Protein AF-A8Q8H4-F1 (afdb_monomer_lite)

pLDDT: mean 84.86, std 14.29, range [40.97, 96.19]

Secondary structure (DSSP, 8-state):
-GGG-HHHHHHHHHHHHHHHHH-SS--HHHHHHHHHHHHHHHHHHGGGHHHHHHTS-HHHHHHHHHHH--

Sequence (70 aa):
MIHANPNGATAGFAYFCNAVVRWTKPSERLNNEFQKILYGFREMSGDKWESHKAQFPVIIRQRLEERYGL

Radius of gyration: 11.82 Å; chains: 1; bounding box: 32×20×29 Å

InterPro domains:
  IPR011989 Armadillo-like helical [G3DSA:1.25.10.10] (1-70)

Foldseek 3Di:
DCVVPVPVVLVVVLVVLVVLLPDPDDDPVVLVVSLVVVVVVCVVCDPCNVVSLVPHDPSSNVSCCVRRVD

Structure (mmCIF, N/CA/C/O backbone):
data_AF-A8Q8H4-F1
#
_entry.id   AF-A8Q8H4-F1
#
loop_
_atom_site.group_PDB
_atom_site.id
_atom_site.type_symbol
_atom_site.label_atom_id
_atom_site.label_alt_id
_atom_site.label_comp_id
_atom_site.label_asym_id
_atom_site.label_entity_id
_atom_site.label_seq_id
_atom_site.pdbx_PDB_ins_code
_atom_site.Cartn_x
_atom_site.Cartn_y
_atom_site.Cartn_z
_atom_site.occupancy
_atom_site.B_iso_or_equiv
_atom_site.auth_seq_id
_atom_site.auth_comp_id
_atom_site.auth_asym_id
_atom_site.auth_atom_id
_atom_site.pdbx_PDB_model_num
ATOM 1 N N . MET A 1 1 ? 19.442 4.176 0.232 1.00 44.03 1 MET A N 1
ATOM 2 C CA . MET A 1 1 ? 19.628 2.714 0.405 1.00 44.03 1 MET A CA 1
ATOM 3 C C . MET A 1 1 ? 18.828 1.857 -0.581 1.00 44.03 1 MET A C 1
ATOM 5 O O . MET A 1 1 ? 19.331 0.809 -0.949 1.00 44.03 1 MET A O 1
ATOM 9 N N . ILE A 1 2 ? 17.662 2.283 -1.089 1.00 40.97 2 ILE A N 1
ATOM 10 C CA . ILE A 1 2 ? 16.896 1.502 -2.091 1.00 40.97 2 ILE A CA 1
ATOM 11 C C . ILE A 1 2 ? 17.629 1.375 -3.447 1.00 40.97 2 ILE A C 1
ATOM 13 O O . ILE A 1 2 ? 17.549 0.332 -4.087 1.00 40.97 2 ILE A O 1
ATOM 17 N N . HIS A 1 3 ? 18.451 2.363 -3.829 1.00 43.56 3 HIS A N 1
ATOM 18 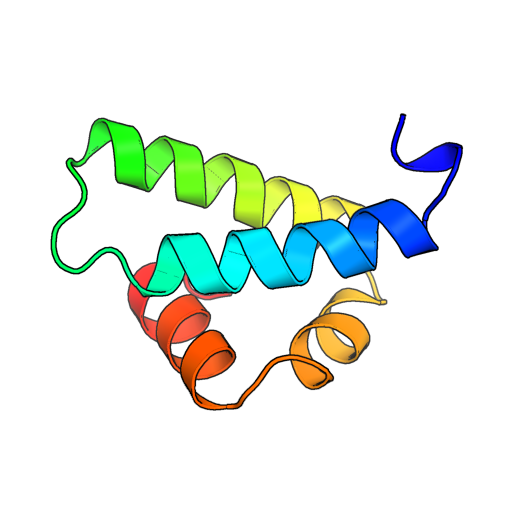C CA . HIS A 1 3 ? 19.301 2.287 -5.031 1.00 43.56 3 HIS A CA 1
ATOM 19 C C . HIS A 1 3 ? 20.372 1.181 -4.999 1.00 43.56 3 HIS A C 1
ATOM 21 O O . HIS A 1 3 ? 20.864 0.800 -6.055 1.00 43.56 3 HIS A O 1
ATOM 27 N N . ALA A 1 4 ? 20.739 0.664 -3.820 1.00 49.25 4 ALA A N 1
ATOM 28 C CA . ALA A 1 4 ? 21.792 -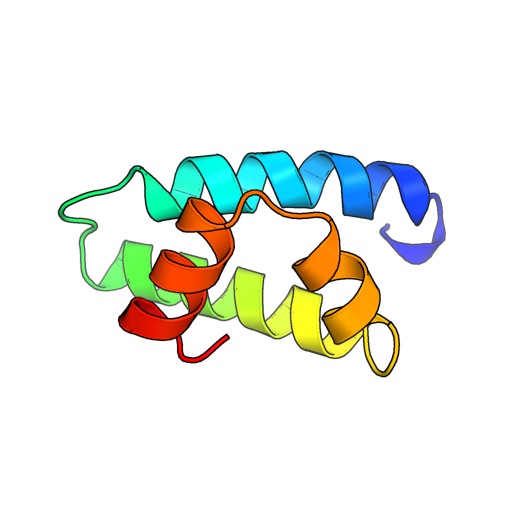0.347 -3.694 1.00 49.25 4 ALA A CA 1
ATOM 29 C C . ALA A 1 4 ? 21.280 -1.785 -3.904 1.00 49.25 4 ALA A C 1
ATOM 31 O O . ALA A 1 4 ? 22.062 -2.663 -4.252 1.00 49.25 4 ALA A O 1
ATOM 32 N N . ASN A 1 5 ? 19.980 -2.039 -3.700 1.00 50.81 5 ASN A N 1
ATOM 33 C CA . ASN A 1 5 ? 19.359 -3.340 -3.961 1.00 50.81 5 ASN A CA 1
ATOM 34 C C . ASN A 1 5 ? 17.848 -3.180 -4.228 1.00 50.81 5 ASN A C 1
ATOM 36 O O . ASN A 1 5 ? 17.037 -3.319 -3.304 1.00 50.81 5 ASN A O 1
ATOM 40 N N . PRO A 1 6 ? 17.460 -2.907 -5.485 1.00 53.75 6 PRO A N 1
ATOM 41 C CA . PRO A 1 6 ? 16.060 -2.730 -5.855 1.00 53.75 6 PRO A CA 1
ATOM 42 C C . PRO A 1 6 ? 15.219 -3.976 -5.541 1.00 53.75 6 PRO A C 1
ATOM 44 O O . PRO A 1 6 ? 14.126 -3.857 -4.999 1.00 53.75 6 PRO A O 1
ATOM 47 N N . ASN A 1 7 ? 15.760 -5.175 -5.788 1.00 55.03 7 ASN A N 1
ATOM 48 C CA . ASN A 1 7 ? 15.042 -6.440 -5.602 1.00 55.03 7 ASN A CA 1
ATOM 49 C C . ASN A 1 7 ? 14.755 -6.743 -4.121 1.00 55.03 7 ASN A C 1
ATOM 51 O O . ASN A 1 7 ? 13.671 -7.218 -3.783 1.00 55.03 7 ASN A O 1
ATOM 55 N N . GLY A 1 8 ? 15.701 -6.433 -3.227 1.00 60.25 8 GLY A N 1
ATOM 56 C CA . GLY A 1 8 ? 15.508 -6.566 -1.780 1.00 60.25 8 GLY A CA 1
ATOM 57 C C . GLY A 1 8 ? 14.469 -5.585 -1.230 1.00 60.25 8 GLY A C 1
ATOM 58 O O . GLY A 1 8 ? 13.674 -5.951 -0.364 1.00 60.25 8 GLY A O 1
ATOM 59 N N . ALA A 1 9 ? 14.425 -4.365 -1.776 1.00 61.31 9 ALA A N 1
ATOM 60 C CA . ALA A 1 9 ? 13.413 -3.375 -1.423 1.00 61.31 9 ALA A CA 1
ATOM 61 C C . ALA A 1 9 ? 12.010 -3.812 -1.875 1.00 61.31 9 ALA A C 1
ATOM 63 O O . ALA A 1 9 ? 11.077 -3.751 -1.079 1.00 61.31 9 ALA A O 1
ATOM 64 N N . THR A 1 10 ? 11.858 -4.326 -3.101 1.00 63.81 10 THR A N 1
ATOM 65 C CA . THR A 1 10 ? 10.568 -4.820 -3.611 1.00 63.81 10 THR A CA 1
ATOM 66 C C . THR A 1 10 ? 10.059 -6.026 -2.816 1.00 63.81 10 THR A C 1
ATOM 68 O O . THR A 1 10 ? 8.890 -6.057 -2.432 1.00 63.81 10 THR A O 1
ATOM 71 N N . ALA A 1 11 ? 10.933 -6.994 -2.505 1.00 67.38 11 ALA A N 1
ATOM 72 C CA . ALA A 1 11 ? 10.564 -8.165 -1.710 1.00 67.38 11 ALA A CA 1
ATOM 73 C C . ALA A 1 11 ? 10.147 -7.777 -0.281 1.00 67.38 11 ALA A C 1
ATOM 75 O O . ALA A 1 11 ? 9.092 -8.198 0.188 1.00 67.38 11 ALA A O 1
ATOM 76 N N . GLY A 1 12 ? 10.929 -6.926 0.395 1.00 78.25 12 GLY A N 1
ATOM 77 C CA . GLY A 1 12 ? 10.603 -6.420 1.733 1.00 78.25 12 GLY A CA 1
ATOM 78 C C . GLY A 1 12 ? 9.302 -5.615 1.769 1.00 78.25 12 GLY A C 1
ATOM 79 O O . GLY A 1 12 ? 8.526 -5.711 2.721 1.00 78.25 12 GLY A O 1
ATOM 80 N N . PHE A 1 13 ? 9.021 -4.863 0.706 1.00 81.12 13 PHE A N 1
ATOM 81 C CA . PHE A 1 13 ? 7.844 -4.009 0.641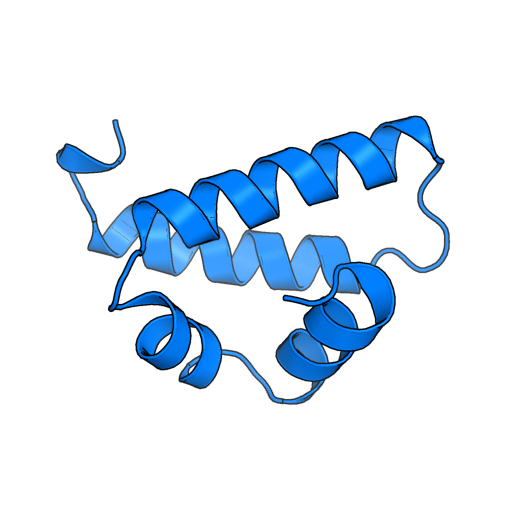 1.00 81.12 13 PHE A CA 1
ATOM 82 C C . PHE A 1 13 ? 6.531 -4.788 0.487 1.00 81.12 13 PHE A C 1
ATOM 84 O O . PHE A 1 13 ? 5.514 -4.392 1.057 1.00 81.12 13 PHE A O 1
ATOM 91 N N . ALA A 1 14 ? 6.542 -5.940 -0.189 1.00 82.50 14 ALA A N 1
ATOM 92 C CA . ALA A 1 14 ? 5.381 -6.832 -0.228 1.00 82.50 14 ALA A CA 1
ATOM 93 C C . ALA A 1 14 ? 4.996 -7.329 1.181 1.00 82.50 14 ALA A C 1
ATOM 95 O O . ALA A 1 14 ? 3.814 -7.343 1.541 1.00 82.50 14 ALA A O 1
ATOM 96 N N . TYR A 1 15 ? 5.988 -7.675 2.013 1.00 86.56 15 TYR A N 1
ATOM 97 C CA . TYR A 1 15 ? 5.756 -8.044 3.414 1.00 86.56 15 TYR A CA 1
ATOM 98 C C . TYR A 1 15 ? 5.214 -6.872 4.233 1.00 86.56 15 TYR A C 1
ATOM 100 O O . TYR A 1 15 ? 4.302 -7.067 5.038 1.00 86.56 15 TYR A O 1
ATOM 108 N N . PHE A 1 16 ? 5.719 -5.659 3.994 1.00 89.12 16 PHE A N 1
ATOM 109 C CA . PHE A 1 16 ? 5.186 -4.448 4.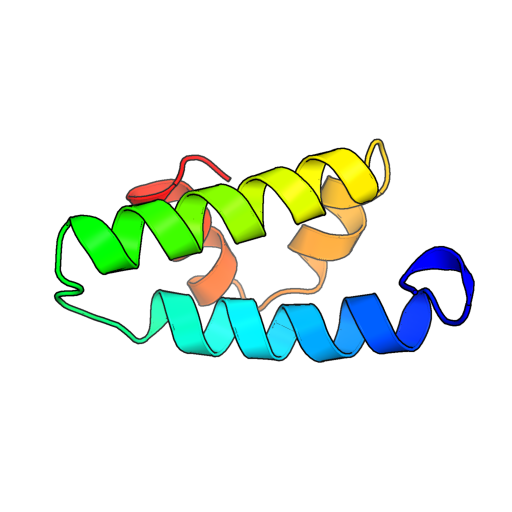611 1.00 89.12 16 PHE A CA 1
ATOM 110 C C . PHE A 1 16 ? 3.718 -4.214 4.229 1.00 89.12 16 PHE A C 1
ATOM 112 O O . PHE A 1 16 ? 2.883 -4.073 5.119 1.00 89.12 16 PHE A O 1
ATOM 119 N N . CYS A 1 17 ? 3.370 -4.269 2.938 1.00 89.62 17 CYS A N 1
ATOM 120 C CA . CYS A 1 17 ? 1.985 -4.129 2.475 1.00 89.62 17 CYS A CA 1
ATOM 121 C C . CYS A 1 17 ? 1.067 -5.170 3.127 1.00 89.62 17 CYS A C 1
ATOM 123 O O . CYS A 1 17 ? 0.012 -4.815 3.645 1.00 89.62 17 CYS A O 1
ATOM 125 N N . ASN A 1 18 ? 1.491 -6.439 3.180 1.00 89.88 18 ASN A N 1
ATOM 126 C CA . ASN A 1 18 ? 0.755 -7.504 3.867 1.00 89.88 18 ASN A CA 1
ATOM 127 C C . ASN A 1 18 ? 0.547 -7.199 5.362 1.00 89.88 18 ASN A C 1
ATOM 129 O O . ASN A 1 18 ? -0.539 -7.428 5.890 1.00 89.88 18 ASN A O 1
ATOM 133 N N . ALA A 1 19 ? 1.564 -6.677 6.051 1.00 91.31 19 ALA A N 1
ATOM 134 C CA . ALA A 1 19 ? 1.447 -6.299 7.455 1.00 91.31 19 ALA A CA 1
ATOM 135 C C . ALA A 1 19 ? 0.467 -5.130 7.647 1.00 91.31 19 ALA A C 1
ATOM 137 O O . ALA A 1 19 ? -0.412 -5.216 8.502 1.00 91.31 19 ALA A O 1
ATOM 138 N N . VAL A 1 20 ? 0.563 -4.081 6.825 1.00 91.56 20 VAL A N 1
ATOM 139 C CA . VAL A 1 20 ? -0.312 -2.897 6.881 1.00 91.56 20 VAL A CA 1
ATOM 140 C C . VAL A 1 20 ? -1.777 -3.272 6.666 1.00 91.56 20 VAL A C 1
ATOM 142 O O . VAL A 1 20 ? -2.631 -2.876 7.459 1.00 91.56 20 VAL A O 1
ATOM 145 N N . VAL A 1 21 ? -2.095 -4.077 5.647 1.00 89.81 21 VAL A N 1
ATOM 146 C CA . VAL A 1 21 ? -3.499 -4.415 5.347 1.00 89.81 21 VAL A CA 1
ATOM 147 C C . VAL A 1 21 ? -4.142 -5.334 6.392 1.00 89.81 21 VAL A C 1
ATOM 149 O O . VAL A 1 21 ? -5.367 -5.396 6.477 1.00 89.81 21 VAL A O 1
ATOM 152 N N . ARG A 1 22 ? -3.343 -6.030 7.214 1.00 90.62 22 ARG A N 1
ATOM 153 C CA . ARG A 1 22 ? -3.834 -6.857 8.332 1.00 90.62 22 ARG A CA 1
ATOM 154 C C . ARG A 1 22 ? -4.257 -6.032 9.549 1.00 90.62 22 ARG A C 1
ATOM 156 O O . ARG A 1 22 ? -4.969 -6.550 10.407 1.00 90.62 22 ARG A O 1
ATOM 163 N N . TRP A 1 23 ? -3.869 -4.759 9.631 1.00 90.88 23 TRP A N 1
ATOM 164 C CA . TRP A 1 23 ? -4.338 -3.871 10.693 1.00 90.88 23 TRP A CA 1
ATOM 165 C C . TRP A 1 23 ? -5.799 -3.491 10.467 1.00 90.88 23 TRP A C 1
ATOM 167 O O . TRP A 1 23 ? -6.119 -2.725 9.560 1.00 90.88 23 TRP A O 1
ATOM 177 N N . THR A 1 24 ? -6.698 -3.985 11.316 1.00 88.19 24 THR A N 1
ATOM 178 C CA . THR A 1 24 ? -8.144 -3.726 11.204 1.00 88.19 24 THR A CA 1
ATOM 179 C C . THR A 1 24 ? -8.539 -2.330 11.686 1.00 88.19 24 THR A C 1
ATOM 181 O O . THR A 1 24 ? -9.359 -1.683 11.043 1.00 88.19 24 THR A O 1
ATOM 184 N N . LYS A 1 25 ? -7.932 -1.847 12.778 1.00 89.88 25 LYS A N 1
ATOM 185 C CA . LYS A 1 25 ? -8.159 -0.512 13.358 1.00 89.88 25 LYS A CA 1
ATOM 186 C C . LYS A 1 25 ? -6.835 0.132 13.803 1.00 89.88 25 LYS A C 1
ATOM 188 O O . LYS A 1 25 ? -6.543 0.143 14.999 1.00 89.88 25 LYS A O 1
ATOM 193 N N . PRO A 1 26 ? -5.991 0.617 12.874 1.00 91.06 26 PRO A N 1
ATOM 194 C CA . PRO A 1 26 ? -4.843 1.435 13.255 1.00 91.06 26 PRO A CA 1
ATOM 195 C C . PRO A 1 26 ? -5.321 2.766 13.855 1.00 91.06 26 PRO A C 1
ATOM 197 O O . PRO A 1 26 ? -6.377 3.276 13.482 1.00 91.06 26 PRO A O 1
ATOM 200 N N . SER A 1 27 ? -4.540 3.344 14.770 1.00 95.75 27 SER A N 1
ATOM 201 C CA . SER A 1 27 ? -4.766 4.731 15.187 1.00 95.75 27 SER A CA 1
ATOM 202 C C . SER A 1 27 ? -4.546 5.677 14.005 1.00 95.75 27 SER A C 1
ATOM 204 O O . SER A 1 27 ? -3.796 5.353 13.084 1.00 95.75 27 SER A O 1
ATOM 206 N N . GLU A 1 28 ? -5.156 6.861 14.038 1.00 95.62 28 GLU A N 1
ATOM 207 C CA . GLU A 1 28 ? -5.024 7.852 12.961 1.00 95.62 28 GLU A CA 1
ATOM 208 C C . GLU A 1 28 ? -3.555 8.185 12.668 1.00 95.62 28 GLU A C 1
ATOM 210 O O . GLU A 1 28 ? -3.105 8.103 11.527 1.00 95.62 28 GLU A O 1
ATOM 215 N N . ARG A 1 29 ? -2.766 8.447 13.720 1.00 96.06 29 ARG A N 1
ATOM 216 C CA . ARG A 1 29 ? -1.327 8.708 13.595 1.00 96.06 29 ARG A CA 1
ATOM 217 C C . ARG A 1 29 ? -0.598 7.564 12.890 1.00 96.06 29 ARG A C 1
ATOM 219 O O . ARG A 1 29 ? 0.190 7.822 11.989 1.00 96.06 29 ARG A O 1
ATOM 226 N N . LEU A 1 30 ? -0.850 6.316 13.286 1.00 93.56 30 LEU A N 1
ATOM 227 C CA . LEU A 1 30 ? -0.199 5.158 12.671 1.00 93.56 30 LEU A CA 1
ATOM 228 C C . LEU A 1 30 ? -0.638 4.979 11.213 1.00 93.56 30 LEU A C 1
ATOM 230 O O . LEU A 1 30 ? 0.190 4.692 10.352 1.00 93.56 30 LEU A O 1
ATOM 234 N N . ASN A 1 31 ? -1.924 5.186 10.928 1.00 94.69 31 ASN A N 1
ATOM 235 C CA . ASN A 1 31 ? -2.457 5.091 9.577 1.00 94.69 31 ASN A CA 1
ATOM 236 C C . ASN A 1 31 ? -1.833 6.136 8.641 1.00 94.69 31 ASN A C 1
ATOM 238 O O . ASN A 1 31 ? -1.498 5.812 7.504 1.00 94.69 31 ASN A O 1
ATOM 242 N N . ASN A 1 32 ? -1.607 7.353 9.141 1.00 95.75 32 ASN A N 1
ATOM 243 C CA . ASN A 1 32 ? -0.931 8.414 8.400 1.00 95.75 32 ASN A CA 1
ATOM 244 C C . ASN A 1 32 ? 0.535 8.059 8.105 1.00 95.75 32 ASN A C 1
ATOM 246 O O . ASN A 1 32 ? 1.019 8.326 7.008 1.00 95.75 32 ASN A O 1
ATOM 250 N N . GLU A 1 33 ? 1.242 7.420 9.042 1.00 96.19 33 GLU A N 1
ATOM 251 C CA . GLU A 1 33 ? 2.606 6.938 8.787 1.00 96.19 33 GLU A CA 1
ATOM 252 C C . GLU A 1 33 ? 2.634 5.802 7.752 1.00 96.19 33 GLU A C 1
ATOM 254 O O . GLU A 1 33 ? 3.479 5.818 6.856 1.00 96.19 33 GLU A O 1
ATOM 259 N N . PHE A 1 34 ? 1.677 4.865 7.792 1.00 94.56 34 PHE A N 1
ATOM 260 C CA . PHE A 1 34 ? 1.531 3.861 6.731 1.00 94.56 34 PHE A CA 1
ATOM 261 C C . PHE A 1 34 ? 1.314 4.515 5.370 1.00 94.56 34 PHE A C 1
ATOM 263 O O . PHE A 1 34 ? 2.006 4.169 4.416 1.00 94.56 34 PHE A O 1
ATOM 270 N N . GLN A 1 35 ? 0.415 5.497 5.291 1.00 94.69 35 GLN A N 1
ATOM 271 C CA . GLN A 1 35 ? 0.134 6.216 4.054 1.00 94.69 35 GLN A CA 1
ATOM 272 C C . GLN A 1 35 ? 1.396 6.884 3.491 1.00 94.69 35 GLN A C 1
ATOM 274 O O . GLN A 1 35 ? 1.724 6.671 2.328 1.00 94.69 35 GLN A O 1
ATOM 279 N N . LYS A 1 36 ? 2.154 7.624 4.310 1.00 94.62 36 LYS A N 1
ATOM 280 C CA . LYS A 1 36 ? 3.404 8.273 3.871 1.00 94.62 36 LYS A CA 1
ATOM 281 C C . LYS A 1 36 ? 4.402 7.275 3.284 1.00 94.62 36 LYS A C 1
ATOM 283 O O . LYS A 1 36 ? 4.966 7.528 2.223 1.00 94.62 36 LYS A O 1
ATOM 288 N N . ILE A 1 37 ? 4.603 6.135 3.948 1.00 92.38 37 ILE A N 1
ATOM 289 C CA . ILE A 1 37 ? 5.532 5.096 3.481 1.00 92.38 37 ILE A CA 1
ATOM 290 C C . ILE A 1 37 ? 5.042 4.483 2.162 1.00 92.38 37 ILE A C 1
ATOM 292 O O . ILE A 1 37 ? 5.837 4.292 1.241 1.00 92.38 37 ILE A O 1
ATOM 296 N N . LEU A 1 38 ? 3.742 4.189 2.057 1.00 93.06 38 LEU A N 1
ATOM 297 C CA . LEU A 1 38 ? 3.155 3.583 0.863 1.00 93.06 38 LEU A CA 1
ATOM 298 C C . LEU A 1 38 ? 3.252 4.506 -0.360 1.00 93.06 38 LEU A C 1
ATOM 300 O O . LEU A 1 38 ? 3.699 4.072 -1.421 1.00 93.06 38 LEU A O 1
ATOM 304 N N . TYR A 1 39 ? 2.895 5.783 -0.203 1.00 93.94 39 TYR A N 1
ATOM 305 C CA . TYR A 1 39 ? 3.011 6.772 -1.276 1.00 93.94 39 TYR A CA 1
ATOM 306 C C . TYR A 1 39 ? 4.469 7.033 -1.660 1.00 93.94 39 TYR A C 1
ATOM 308 O O . TYR A 1 39 ? 4.768 7.086 -2.850 1.00 93.94 39 TYR A O 1
ATOM 316 N N . GLY A 1 40 ? 5.390 7.085 -0.691 1.00 90.19 40 GLY A N 1
ATOM 317 C CA . GLY A 1 40 ? 6.820 7.194 -0.983 1.00 90.19 40 GLY A CA 1
ATOM 318 C C . GLY A 1 40 ? 7.325 6.028 -1.837 1.00 90.19 40 GLY A C 1
ATOM 319 O O . GLY A 1 40 ? 8.054 6.233 -2.803 1.00 90.19 40 GLY A O 1
ATOM 320 N N . PHE A 1 41 ? 6.886 4.797 -1.562 1.00 87.06 41 PHE A N 1
ATOM 321 C CA . PHE A 1 41 ? 7.244 3.657 -2.408 1.00 87.06 41 PHE A CA 1
ATOM 322 C C . PHE A 1 41 ? 6.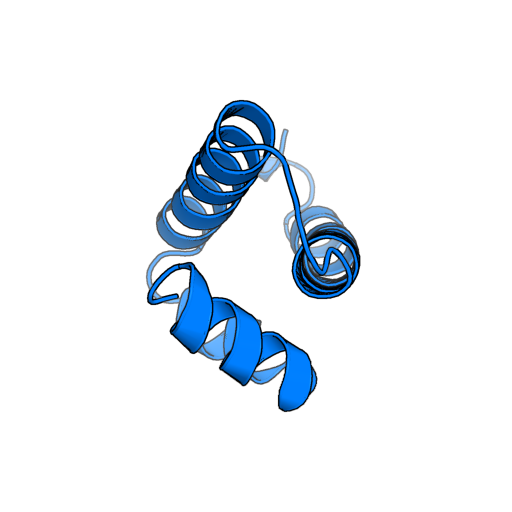622 3.732 -3.807 1.00 87.06 41 PHE A C 1
ATOM 324 O O . PHE A 1 41 ? 7.293 3.390 -4.784 1.00 87.06 41 PHE A O 1
ATOM 331 N N . ARG A 1 42 ? 5.365 4.181 -3.927 1.00 89.38 42 ARG A N 1
ATOM 332 C CA . ARG A 1 42 ? 4.714 4.403 -5.227 1.00 89.38 42 ARG A CA 1
ATOM 333 C C . ARG A 1 42 ? 5.516 5.398 -6.070 1.00 89.38 42 ARG A C 1
ATOM 335 O O . ARG A 1 42 ? 5.833 5.095 -7.215 1.00 89.38 42 ARG A O 1
ATOM 342 N N . GLU A 1 43 ? 5.894 6.538 -5.495 1.00 90.69 43 GLU A N 1
ATOM 343 C CA . GLU A 1 43 ? 6.704 7.562 -6.168 1.00 90.69 43 GLU A CA 1
ATOM 344 C C . GLU A 1 43 ? 8.067 7.016 -6.602 1.00 90.69 43 GLU A C 1
ATOM 346 O O . GLU A 1 43 ? 8.472 7.197 -7.748 1.00 90.69 43 GLU A O 1
ATOM 351 N N . MET A 1 44 ? 8.748 6.275 -5.725 1.00 85.31 44 MET A N 1
ATOM 352 C CA . MET A 1 44 ? 10.032 5.647 -6.047 1.00 85.31 44 MET A CA 1
ATOM 353 C C . MET A 1 44 ? 9.926 4.558 -7.120 1.00 85.31 44 MET A C 1
ATOM 355 O O . MET A 1 44 ? 10.886 4.321 -7.853 1.00 85.31 44 MET A O 1
ATOM 359 N N . SER A 1 45 ? 8.782 3.876 -7.196 1.00 85.69 45 SER A N 1
ATOM 360 C CA . SER A 1 45 ? 8.519 2.844 -8.201 1.00 85.69 45 SER A CA 1
ATOM 361 C C . SER A 1 45 ? 8.223 3.439 -9.577 1.00 85.69 45 SER A C 1
ATOM 363 O O . SER A 1 45 ? 8.497 2.782 -10.584 1.00 85.69 45 SER A O 1
ATOM 365 N N . GLY A 1 46 ? 7.677 4.660 -9.632 1.00 88.44 46 GLY A N 1
ATOM 366 C CA . GLY A 1 46 ? 7.308 5.342 -10.872 1.00 88.44 46 GLY A CA 1
ATOM 367 C C . GLY A 1 46 ? 6.472 4.443 -11.784 1.00 88.44 46 GLY A C 1
ATOM 368 O O . GLY A 1 46 ? 5.537 3.779 -11.334 1.00 88.44 46 GLY A O 1
ATOM 369 N N . ASP A 1 47 ? 6.875 4.336 -13.049 1.00 91.44 47 ASP A N 1
ATOM 370 C CA . ASP A 1 47 ? 6.197 3.524 -14.072 1.00 91.44 47 ASP A CA 1
ATOM 371 C C . ASP A 1 47 ? 6.134 2.023 -13.739 1.00 91.44 47 ASP A C 1
ATOM 373 O O . ASP A 1 47 ? 5.315 1.283 -14.283 1.00 91.44 47 ASP A O 1
ATOM 377 N N . LYS A 1 48 ? 6.989 1.540 -12.828 1.00 85.94 48 LYS A N 1
ATOM 378 C CA . LYS A 1 48 ? 7.000 0.133 -12.399 1.00 85.94 48 LYS A CA 1
ATOM 379 C C . LYS A 1 48 ? 5.962 -0.170 -11.323 1.00 85.94 48 LYS A C 1
ATOM 381 O O . LYS A 1 48 ? 5.774 -1.345 -11.009 1.00 85.94 48 LYS A O 1
ATOM 386 N N . TRP A 1 49 ? 5.292 0.844 -10.765 1.00 88.81 49 TRP A N 1
ATOM 387 C CA . TRP A 1 49 ? 4.315 0.675 -9.686 1.00 88.81 49 TRP A CA 1
ATOM 388 C C . TRP A 1 49 ? 3.248 -0.365 -10.029 1.00 88.81 49 TRP A C 1
ATOM 390 O O . TRP A 1 49 ? 3.078 -1.316 -9.274 1.00 88.81 49 TRP A O 1
ATOM 400 N N . GLU A 1 50 ? 2.606 -0.258 -11.193 1.00 90.19 50 GLU A N 1
ATOM 401 C CA . GLU A 1 50 ? 1.542 -1.190 -11.590 1.00 90.19 50 GLU A CA 1
ATOM 402 C C . GLU A 1 50 ? 2.053 -2.631 -11.739 1.00 90.19 50 GLU A C 1
ATOM 404 O O . GLU A 1 50 ? 1.404 -3.580 -11.300 1.00 90.19 50 GLU A O 1
ATOM 409 N N . SER A 1 51 ? 3.265 -2.806 -12.275 1.00 88.62 51 SER A N 1
ATOM 410 C CA . SER A 1 51 ? 3.909 -4.122 -12.394 1.00 88.62 51 SER A CA 1
ATOM 411 C C . SER A 1 51 ? 4.258 -4.725 -11.027 1.00 88.62 51 SER A C 1
ATOM 413 O O . SER A 1 51 ? 4.121 -5.932 -10.817 1.00 88.62 51 SER A O 1
ATOM 415 N N . HIS A 1 52 ? 4.666 -3.896 -10.063 1.00 85.00 52 HIS A N 1
ATOM 416 C CA . HIS A 1 52 ? 4.899 -4.324 -8.684 1.00 85.00 52 HIS A CA 1
ATOM 417 C C . HIS A 1 52 ? 3.591 -4.641 -7.955 1.00 85.00 52 HIS A C 1
ATOM 419 O O . HIS A 1 52 ? 3.475 -5.711 -7.355 1.00 85.00 52 HIS A O 1
ATOM 425 N N . LYS A 1 53 ? 2.583 -3.767 -8.060 1.00 88.50 53 LYS A N 1
ATOM 426 C CA . LYS A 1 53 ? 1.251 -3.960 -7.476 1.00 88.50 53 LYS A CA 1
ATOM 427 C C . LYS A 1 53 ? 0.621 -5.251 -8.001 1.00 88.50 53 LYS A C 1
ATOM 429 O O . LYS A 1 53 ? 0.068 -6.011 -7.211 1.00 88.50 53 LYS A O 1
ATOM 434 N N . ALA A 1 54 ? 0.764 -5.560 -9.293 1.00 89.50 54 ALA A N 1
ATOM 435 C CA . ALA A 1 54 ? 0.240 -6.781 -9.913 1.00 89.50 54 ALA A CA 1
ATOM 436 C C . ALA A 1 54 ? 0.791 -8.086 -9.306 1.00 89.50 54 ALA A C 1
ATOM 438 O O . ALA A 1 54 ? 0.095 -9.102 -9.325 1.00 89.50 54 ALA A O 1
ATOM 439 N N . GLN A 1 55 ? 1.997 -8.064 -8.730 1.00 87.38 55 GLN A N 1
ATOM 440 C CA . GLN A 1 55 ? 2.596 -9.222 -8.053 1.00 87.38 55 GLN A CA 1
ATOM 441 C C . GLN A 1 55 ? 1.995 -9.466 -6.661 1.00 87.38 55 GLN A C 1
ATOM 443 O O . GLN A 1 55 ? 2.183 -10.537 -6.083 1.00 87.38 55 GLN A O 1
ATOM 448 N N . PHE A 1 56 ? 1.261 -8.499 -6.103 1.00 88.44 56 PHE A N 1
ATOM 449 C CA . PHE A 1 56 ? 0.625 -8.667 -4.805 1.00 88.44 56 PHE A CA 1
ATOM 450 C C . PHE A 1 56 ? -0.635 -9.543 -4.904 1.00 88.44 56 PHE A C 1
ATOM 452 O O . PHE A 1 56 ? -1.440 -9.400 -5.840 1.00 88.44 56 PHE A O 1
ATOM 459 N N . PRO A 1 57 ? -0.879 -10.399 -3.892 1.00 90.69 57 PRO A N 1
ATOM 460 C CA . PRO A 1 57 ? -2.161 -11.063 -3.704 1.00 90.69 57 PRO A CA 1
ATOM 461 C C . PRO A 1 57 ? -3.342 -10.096 -3.861 1.00 90.69 57 PRO A C 1
ATOM 463 O O . PRO A 1 57 ? -3.293 -8.963 -3.380 1.00 90.69 57 PRO A O 1
ATOM 466 N N . VAL A 1 58 ? -4.423 -10.561 -4.500 1.00 91.75 58 VAL A N 1
ATOM 467 C CA . VAL A 1 58 ? -5.622 -9.751 -4.812 1.00 91.75 58 VAL A CA 1
ATOM 468 C C . VAL A 1 58 ? -6.140 -9.000 -3.584 1.00 91.75 58 VAL A C 1
ATOM 470 O O . VAL A 1 58 ? -6.415 -7.807 -3.661 1.00 91.75 58 VAL A O 1
ATOM 473 N N . ILE A 1 59 ? -6.196 -9.679 -2.436 1.00 90.94 59 ILE A N 1
ATOM 474 C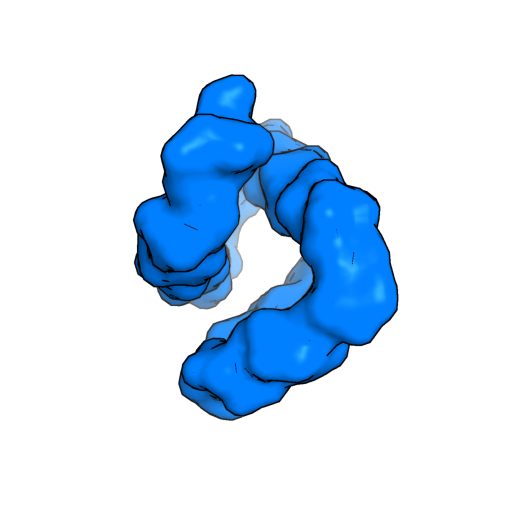 CA . ILE A 1 59 ? -6.696 -9.095 -1.189 1.00 90.94 59 ILE A CA 1
ATOM 475 C C . ILE A 1 59 ? -5.852 -7.911 -0.703 1.00 90.94 59 ILE A C 1
ATOM 477 O O . ILE A 1 59 ? -6.395 -6.953 -0.167 1.00 90.94 59 ILE A O 1
ATOM 481 N N . ILE A 1 60 ? -4.531 -7.937 -0.909 1.00 92.12 60 ILE A N 1
ATOM 482 C CA . ILE A 1 60 ? -3.653 -6.828 -0.520 1.00 92.12 60 ILE A CA 1
ATOM 483 C C . ILE A 1 60 ? -3.934 -5.627 -1.420 1.00 92.12 60 ILE A C 1
ATOM 485 O O . ILE A 1 60 ? -4.105 -4.524 -0.913 1.00 92.12 60 ILE A O 1
ATOM 489 N N . ARG A 1 61 ? -4.056 -5.848 -2.736 1.00 93.12 61 ARG A N 1
ATOM 490 C CA . ARG A 1 61 ? -4.379 -4.785 -3.699 1.00 93.12 61 ARG A CA 1
ATOM 491 C C . ARG A 1 61 ? -5.706 -4.101 -3.381 1.00 93.12 61 ARG A C 1
ATOM 493 O O . ARG A 1 61 ? -5.750 -2.882 -3.340 1.00 93.12 61 ARG A O 1
ATOM 500 N N . GLN A 1 62 ? -6.757 -4.874 -3.109 1.00 93.50 62 GLN A N 1
ATOM 501 C CA . GLN A 1 62 ? -8.072 -4.326 -2.755 1.00 93.50 62 GLN A CA 1
ATOM 502 C C . GLN A 1 62 ? -8.011 -3.469 -1.491 1.00 93.50 62 GLN A C 1
ATOM 504 O O . GLN A 1 62 ? -8.557 -2.377 -1.455 1.00 93.50 62 GLN A O 1
ATOM 509 N N . ARG A 1 63 ? -7.295 -3.927 -0.461 1.00 93.31 63 ARG A N 1
ATOM 510 C CA . ARG A 1 63 ? -7.177 -3.188 0.802 1.00 93.31 63 ARG A CA 1
ATOM 511 C C . ARG A 1 63 ? -6.337 -1.919 0.680 1.00 93.31 63 ARG A C 1
ATOM 513 O O . ARG A 1 63 ? -6.626 -0.949 1.377 1.00 93.31 63 ARG A O 1
ATOM 520 N N . LEU A 1 64 ? -5.300 -1.936 -0.158 1.00 93.62 64 LEU A N 1
ATOM 521 C CA . LEU A 1 64 ? -4.519 -0.740 -0.475 1.00 93.62 64 LEU A CA 1
ATOM 522 C C . LEU A 1 64 ? -5.383 0.295 -1.202 1.00 93.62 64 LEU A C 1
ATOM 524 O O . LEU A 1 64 ? -5.378 1.459 -0.806 1.00 93.62 64 LEU A O 1
ATOM 528 N N . GLU A 1 65 ? -6.198 -0.148 -2.158 1.00 94.38 65 GLU A N 1
ATOM 529 C CA . GLU A 1 65 ? -7.143 0.704 -2.880 1.00 94.38 65 GLU A CA 1
ATOM 530 C C . GLU A 1 65 ? -8.204 1.294 -1.935 1.00 94.38 65 GLU A C 1
ATOM 532 O O . GLU A 1 65 ? -8.346 2.507 -1.831 1.00 94.38 65 GLU A O 1
ATOM 537 N N . GLU A 1 66 ? -8.895 0.448 -1.167 1.00 93.50 66 GLU A N 1
ATOM 538 C CA . GLU A 1 66 ? -9.985 0.854 -0.267 1.00 93.50 66 GLU A CA 1
ATOM 539 C C . GLU A 1 66 ? -9.541 1.841 0.819 1.00 93.50 66 GLU A C 1
ATOM 541 O O . GLU A 1 66 ? -10.305 2.726 1.201 1.00 93.50 66 GLU A O 1
ATOM 546 N N . ARG A 1 67 ? -8.333 1.661 1.372 1.00 93.12 67 ARG A N 1
ATOM 547 C CA . ARG A 1 67 ? -7.859 2.453 2.517 1.00 93.12 67 ARG A CA 1
ATOM 548 C C . ARG A 1 67 ? -6.991 3.639 2.117 1.00 93.12 67 ARG A C 1
ATOM 550 O O . ARG A 1 67 ? -7.024 4.654 2.809 1.00 93.12 67 ARG A O 1
ATOM 557 N N . TYR A 1 68 ? -6.185 3.493 1.071 1.00 94.12 68 TYR A N 1
ATOM 558 C CA . TYR A 1 68 ? -5.162 4.470 0.703 1.00 94.12 68 TYR A CA 1
ATOM 559 C C . TYR A 1 68 ? -5.276 4.954 -0.747 1.00 94.12 68 TYR A C 1
ATOM 561 O O . TYR A 1 68 ? -4.496 5.821 -1.114 1.00 94.12 68 TYR A O 1
ATOM 569 N N . GLY A 1 69 ? -6.204 4.438 -1.564 1.00 93.56 69 GLY A N 1
ATOM 570 C CA . GLY A 1 69 ? -6.333 4.814 -2.979 1.00 93.56 69 GLY A CA 1
ATOM 571 C C . GLY A 1 69 ? -5.094 4.465 -3.810 1.00 93.56 69 GLY A C 1
ATOM 572 O O . GLY A 1 69 ? -4.697 5.249 -4.675 1.00 93.56 69 GLY A O 1
ATOM 573 N N . LEU A 1 70 ? -4.430 3.352 -3.465 1.00 90.56 70 LEU A N 1
ATOM 574 C CA . LEU A 1 70 ? -3.159 2.911 -4.044 1.00 90.56 70 LEU A CA 1
ATOM 575 C C . LEU A 1 70 ? -3.252 1.606 -4.804 1.00 90.56 70 LEU A C 1
ATOM 577 O O . LEU A 1 70 ? -3.845 0.622 -4.308 1.00 90.56 70 LEU A O 1
#

Organism: Malassezia globosa (strain ATCC MYA-4612 / CBS 7966) (NCBI:txid425265)